Protein AF-A0A7V2PCI5-F1 (afdb_monomer_lite)

Radius of gyration: 15.01 Å; chains: 1; bounding box: 35×24×44 Å

Structure (mmCIF, N/CA/C/O backbone):
data_AF-A0A7V2PCI5-F1
#
_entry.id   AF-A0A7V2PCI5-F1
#
loop_
_atom_site.group_PDB
_atom_site.id
_atom_site.type_symbol
_atom_site.label_atom_id
_atom_site.label_alt_id
_atom_site.label_comp_id
_atom_site.label_asym_id
_atom_site.label_entity_id
_atom_site.label_seq_id
_atom_site.pdbx_PDB_ins_code
_atom_site.Cartn_x
_atom_site.Cartn_y
_atom_site.Cartn_z
_atom_site.occupancy
_atom_site.B_iso_or_equiv
_atom_site.auth_seq_id
_atom_site.auth_comp_id
_atom_site.auth_asym_id
_atom_site.auth_atom_id
_atom_site.pdbx_PDB_model_num
ATOM 1 N N . MET A 1 1 ? -22.473 -0.652 27.892 1.00 42.34 1 MET A N 1
ATOM 2 C CA . MET A 1 1 ? -21.259 -0.828 27.071 1.00 42.34 1 MET A CA 1
ATOM 3 C C . MET A 1 1 ? -21.621 -0.442 25.652 1.00 42.34 1 MET A C 1
ATOM 5 O O . MET A 1 1 ? -22.471 -1.103 25.069 1.00 42.34 1 MET A O 1
ATOM 9 N N . ILE A 1 2 ? -21.090 0.672 25.153 1.00 48.66 2 ILE A N 1
ATOM 10 C CA . ILE A 1 2 ? -21.290 1.073 23.758 1.00 48.66 2 ILE A CA 1
ATOM 11 C C . ILE A 1 2 ? -20.339 0.198 22.941 1.00 48.66 2 ILE A C 1
ATOM 13 O O . ILE A 1 2 ? -19.131 0.308 23.108 1.00 48.66 2 ILE A O 1
ATOM 17 N N . H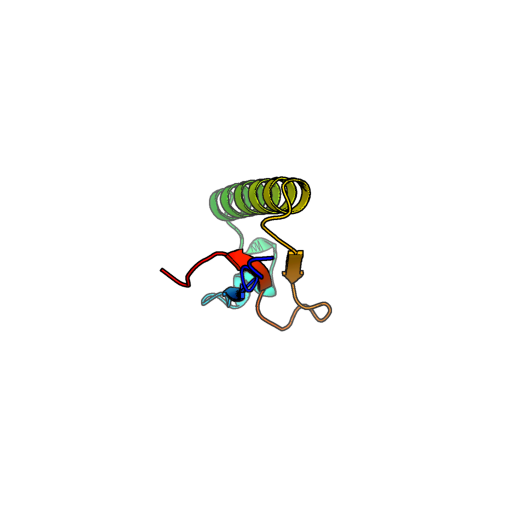IS A 1 3 ? -20.877 -0.723 22.143 1.00 53.41 3 HIS A N 1
ATOM 18 C CA . HIS A 1 3 ? -20.093 -1.380 21.101 1.00 53.41 3 HIS A CA 1
ATOM 19 C C . HIS A 1 3 ? -19.984 -0.380 19.951 1.00 53.41 3 HIS A C 1
ATOM 21 O O . HIS A 1 3 ? -20.936 -0.217 19.187 1.00 53.41 3 HIS A O 1
ATOM 27 N N . THR A 1 4 ? -18.867 0.336 19.851 1.00 63.09 4 THR A N 1
ATOM 28 C CA . THR A 1 4 ? -18.480 0.957 18.583 1.00 63.09 4 THR A CA 1
ATOM 29 C C . THR A 1 4 ? -18.209 -0.184 17.612 1.00 63.09 4 THR A C 1
ATOM 31 O O . THR A 1 4 ? -17.382 -1.052 17.870 1.00 63.09 4 THR A O 1
ATOM 34 N N . GLN A 1 5 ? -19.009 -0.265 16.553 1.00 72.06 5 GLN A N 1
ATOM 35 C CA . GLN A 1 5 ? -18.842 -1.298 15.543 1.00 72.06 5 GLN A CA 1
ATOM 36 C C . GLN A 1 5 ? -17.590 -0.950 14.735 1.00 72.06 5 GLN A C 1
ATOM 38 O O . GLN A 1 5 ? -17.620 -0.004 13.952 1.00 72.06 5 GLN A O 1
ATOM 43 N N . THR A 1 6 ? -16.502 -1.680 14.960 1.00 81.81 6 THR A N 1
ATOM 44 C CA . THR A 1 6 ? -15.273 -1.555 14.178 1.00 81.81 6 THR A CA 1
ATOM 45 C C . THR A 1 6 ? -15.564 -1.897 12.719 1.00 81.81 6 THR A C 1
ATOM 47 O O . THR A 1 6 ? -16.052 -2.994 12.432 1.00 81.81 6 THR A O 1
ATOM 50 N N . LYS A 1 7 ? -15.319 -0.960 11.797 1.00 93.00 7 LYS A N 1
ATOM 51 C CA . LYS A 1 7 ? -15.497 -1.196 10.360 1.00 93.00 7 LYS A CA 1
ATOM 52 C C . LYS A 1 7 ? -14.144 -1.411 9.711 1.00 93.00 7 LYS A C 1
ATOM 54 O O . LYS A 1 7 ? -13.181 -0.715 10.018 1.00 93.00 7 LYS A O 1
ATOM 59 N N . HIS A 1 8 ? -14.120 -2.348 8.772 1.00 95.44 8 HIS A N 1
ATOM 60 C CA . HIS A 1 8 ? -12.945 -2.627 7.966 1.00 95.44 8 HIS A CA 1
ATOM 61 C C . HIS A 1 8 ? -13.210 -2.268 6.513 1.00 95.44 8 HIS A C 1
ATOM 63 O O . HIS A 1 8 ? -14.277 -2.583 5.977 1.00 95.44 8 HIS A O 1
ATOM 69 N N . PHE A 1 9 ? -12.218 -1.661 5.877 1.00 95.94 9 PHE A N 1
ATOM 70 C CA . PHE A 1 9 ? -12.250 -1.307 4.467 1.00 95.94 9 PHE A CA 1
ATOM 71 C C . PHE A 1 9 ? -11.101 -1.982 3.732 1.00 95.94 9 PHE A C 1
ATOM 73 O O . PHE A 1 9 ? -10.026 -2.200 4.290 1.00 95.94 9 PHE A O 1
ATOM 80 N N . VAL A 1 10 ? -11.351 -2.318 2.468 1.00 95.44 10 VAL A N 1
ATOM 81 C CA . VAL A 1 10 ? -10.350 -2.883 1.566 1.00 95.44 10 VAL A CA 1
ATOM 82 C C . VAL A 1 10 ? -10.014 -1.823 0.532 1.00 95.44 10 VAL A C 1
ATOM 84 O O . VAL A 1 10 ? -10.849 -1.475 -0.301 1.00 95.44 10 VAL A O 1
ATOM 87 N N . TYR A 1 11 ? -8.781 -1.333 0.569 1.00 92.75 11 TYR A N 1
ATOM 88 C CA . TYR A 1 11 ? -8.217 -0.529 -0.501 1.00 92.75 11 TYR A CA 1
ATOM 89 C C . TYR A 1 11 ? -7.501 -1.451 -1.490 1.00 92.75 11 TYR A C 1
ATOM 91 O O . TYR A 1 11 ? -6.590 -2.195 -1.119 1.00 92.75 11 TYR A O 1
ATOM 99 N N . VAL A 1 12 ? -7.942 -1.418 -2.748 1.00 92.69 12 VAL A N 1
ATOM 100 C CA . VAL A 1 12 ? -7.405 -2.246 -3.832 1.00 92.69 12 VAL A CA 1
ATOM 101 C C . VAL A 1 12 ? -6.614 -1.356 -4.781 1.00 92.69 12 VAL A C 1
ATOM 103 O O . VAL A 1 12 ? -7.175 -0.479 -5.436 1.00 92.69 12 VAL A O 1
ATOM 106 N N . PHE A 1 13 ? -5.309 -1.595 -4.864 1.00 87.81 13 PHE A N 1
ATOM 107 C CA . PHE A 1 13 ? -4.418 -0.917 -5.793 1.00 87.81 13 PHE A CA 1
ATOM 108 C C . PHE A 1 13 ? -4.096 -1.842 -6.966 1.00 87.81 13 PHE A C 1
ATOM 110 O O . PHE A 1 13 ? -3.291 -2.769 -6.843 1.00 87.81 13 PHE A O 1
ATOM 117 N N . ASP A 1 14 ? -4.734 -1.578 -8.103 1.00 85.19 14 ASP A N 1
ATOM 118 C CA . ASP A 1 14 ? -4.509 -2.297 -9.356 1.00 85.19 14 ASP A CA 1
ATOM 119 C C . ASP A 1 14 ? -3.759 -1.393 -10.356 1.00 85.19 14 ASP A C 1
ATOM 121 O O . ASP A 1 14 ? -4.324 -0.400 -10.831 1.00 85.19 14 ASP A O 1
ATOM 125 N N . PRO A 1 15 ? -2.467 -1.650 -10.641 1.00 78.00 15 PRO A N 1
ATOM 126 C CA . PRO A 1 15 ? -1.672 -0.789 -11.508 1.00 78.00 15 PRO A CA 1
ATOM 127 C C . PRO A 1 15 ? -2.210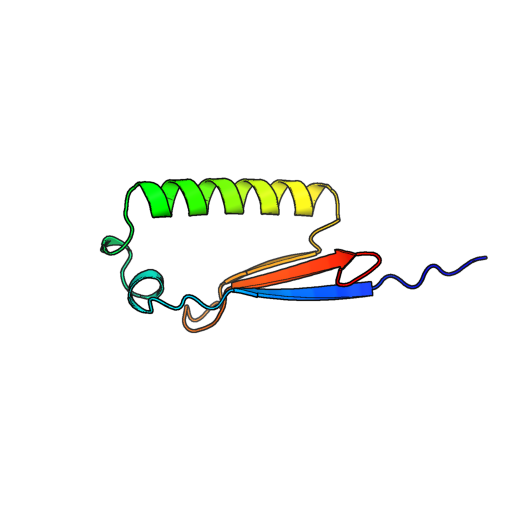 -0.758 -12.943 1.00 78.00 15 PRO A C 1
ATOM 129 O O . PRO A 1 15 ? -2.285 -1.775 -13.622 1.00 78.00 15 PRO A O 1
ATOM 132 N N . ILE A 1 16 ? -2.468 0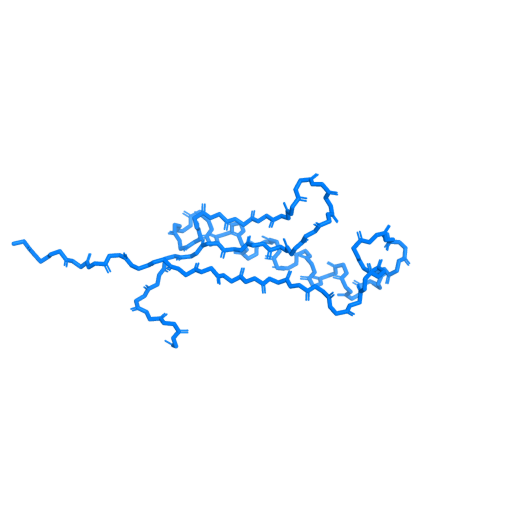.445 -13.462 1.00 82.19 16 ILE A N 1
ATOM 133 C CA . ILE A 1 16 ? -2.936 0.654 -14.849 1.00 82.19 16 ILE A CA 1
ATOM 134 C C . ILE A 1 16 ? -1.833 0.340 -15.882 1.00 82.19 16 ILE A C 1
ATOM 136 O O . ILE A 1 16 ? -2.111 0.161 -17.065 1.00 82.19 16 ILE A O 1
ATOM 140 N N . ARG A 1 17 ? -0.573 0.275 -15.435 1.00 85.69 17 ARG A N 1
ATOM 141 C CA . ARG A 1 17 ? 0.625 -0.031 -16.227 1.00 85.69 17 ARG A CA 1
ATOM 142 C C . ARG A 1 17 ? 1.104 -1.453 -15.902 1.00 85.69 17 ARG A C 1
ATOM 144 O O . ARG A 1 17 ? 1.819 -1.618 -14.908 1.00 85.69 17 ARG A O 1
ATOM 151 N N . PRO A 1 18 ? 0.725 -2.481 -16.686 1.00 80.62 18 PRO A N 1
ATOM 152 C CA . PRO A 1 18 ? 1.048 -3.876 -16.376 1.00 80.62 18 PRO A CA 1
ATOM 153 C C . PRO A 1 18 ? 2.555 -4.131 -16.272 1.00 80.62 18 PRO A C 1
ATOM 155 O O . PRO A 1 18 ? 2.998 -4.960 -15.478 1.00 80.62 18 PRO A O 1
ATOM 158 N N . GLU A 1 19 ? 3.356 -3.383 -17.033 1.00 85.38 19 GLU A N 1
ATOM 159 C CA . GLU A 1 19 ? 4.809 -3.499 -17.041 1.00 85.38 19 GLU A CA 1
ATOM 160 C C . GLU A 1 19 ? 5.443 -3.175 -15.684 1.00 85.38 19 GLU A C 1
ATOM 162 O O . GLU A 1 19 ? 6.459 -3.771 -15.344 1.00 85.38 19 GLU A O 1
ATOM 167 N N . LEU A 1 20 ? 4.812 -2.327 -14.861 1.00 82.19 20 LEU A N 1
ATOM 168 C CA . LEU A 1 20 ? 5.293 -2.031 -13.507 1.00 82.19 20 LEU A CA 1
ATOM 169 C C . LEU A 1 20 ? 5.152 -3.226 -12.554 1.00 82.19 20 LEU A C 1
ATOM 171 O O . LEU A 1 20 ? 5.798 -3.270 -11.508 1.00 82.19 20 LEU A O 1
ATOM 175 N N . VAL A 1 21 ? 4.308 -4.204 -12.886 1.00 78.81 21 VAL A N 1
ATOM 176 C CA . VAL A 1 21 ? 4.135 -5.422 -12.087 1.00 78.81 21 VAL A CA 1
ATOM 177 C C . VAL A 1 21 ? 5.121 -6.498 -12.518 1.00 78.81 21 VAL A C 1
ATOM 179 O O . VAL A 1 21 ? 5.683 -7.185 -11.668 1.00 78.81 21 VAL A O 1
ATOM 182 N N . THR A 1 22 ? 5.328 -6.644 -13.826 1.00 80.00 22 THR A N 1
ATOM 183 C CA . THR A 1 22 ? 6.060 -7.777 -14.405 1.00 80.00 22 THR A CA 1
ATOM 184 C C . THR A 1 22 ? 7.524 -7.487 -14.711 1.00 80.00 22 THR A C 1
ATOM 186 O O . THR A 1 22 ? 8.292 -8.432 -14.870 1.00 80.00 22 THR A O 1
ATOM 189 N N . ASN A 1 23 ? 7.911 -6.216 -14.842 1.00 84.44 23 ASN A N 1
ATOM 190 C CA . ASN A 1 23 ? 9.257 -5.814 -15.234 1.00 84.44 23 ASN A CA 1
ATOM 191 C C . ASN A 1 23 ? 9.823 -4.744 -14.277 1.00 84.44 23 ASN A C 1
ATOM 193 O O . ASN A 1 23 ? 9.472 -3.568 -14.405 1.00 84.44 23 ASN A O 1
ATOM 197 N N . PRO A 1 24 ? 10.728 -5.123 -13.358 1.00 80.94 24 PRO A N 1
ATOM 198 C CA . PRO A 1 24 ? 11.391 -4.181 -12.457 1.00 80.94 24 PRO A CA 1
ATOM 199 C C . PRO A 1 24 ? 12.096 -3.029 -13.186 1.00 80.94 24 PRO A C 1
ATOM 201 O O . PRO A 1 24 ? 12.007 -1.892 -12.742 1.00 80.94 24 PRO A O 1
ATOM 204 N N . ASP A 1 25 ? 12.677 -3.276 -14.365 1.00 89.88 25 ASP A N 1
ATOM 205 C CA . ASP A 1 25 ? 13.400 -2.253 -15.141 1.00 89.88 25 ASP A CA 1
ATOM 206 C C . ASP A 1 25 ? 12.474 -1.176 -15.743 1.00 89.88 25 ASP A C 1
ATOM 208 O O . ASP A 1 25 ? 12.934 -0.208 -16.344 1.00 89.88 25 ASP A O 1
ATOM 212 N N . SER A 1 26 ? 11.150 -1.347 -15.634 1.00 90.38 26 SER A N 1
ATOM 213 C CA . SER A 1 26 ? 10.164 -0.344 -16.070 1.00 90.38 26 SER A CA 1
ATOM 214 C C . SER A 1 26 ? 9.905 0.746 -15.027 1.00 90.38 26 SER A C 1
ATOM 216 O O . SER A 1 26 ? 9.171 1.697 -15.321 1.00 90.38 26 SER A O 1
ATOM 218 N N . TRP A 1 27 ? 10.463 0.599 -13.823 1.00 90.69 27 TRP A N 1
ATOM 219 C CA . TRP A 1 27 ? 10.364 1.583 -12.756 1.00 90.69 27 TRP A CA 1
ATOM 220 C C . TRP A 1 27 ? 11.348 2.718 -13.009 1.00 90.69 27 TRP A C 1
ATOM 222 O O . TRP A 1 27 ? 12.525 2.514 -13.295 1.00 90.69 27 TRP A O 1
ATOM 232 N N . THR A 1 28 ? 10.850 3.943 -12.919 1.00 93.94 28 THR A N 1
ATOM 233 C CA . THR A 1 28 ? 11.713 5.116 -12.829 1.00 93.94 28 THR A CA 1
ATOM 234 C C . THR A 1 28 ? 12.192 5.291 -11.391 1.00 93.94 28 THR A C 1
ATOM 236 O O . THR A 1 28 ? 11.539 4.839 -10.454 1.00 93.94 28 THR A O 1
ATOM 239 N N . GLU A 1 29 ? 13.264 6.055 -11.195 1.00 95.25 29 GLU A N 1
ATOM 240 C CA . GLU A 1 29 ? 13.725 6.455 -9.855 1.00 95.25 29 GLU A CA 1
ATOM 241 C C . GLU A 1 29 ? 12.593 7.089 -9.020 1.00 95.25 29 GLU A C 1
ATOM 243 O O . GLU A 1 29 ? 12.485 6.898 -7.812 1.00 95.25 29 GLU A O 1
ATOM 248 N N . LYS A 1 30 ? 11.682 7.816 -9.678 1.00 93.88 30 LYS A N 1
ATOM 249 C CA . LYS A 1 30 ? 10.513 8.400 -9.021 1.00 93.88 30 LYS A CA 1
ATOM 250 C C . LYS A 1 30 ? 9.492 7.343 -8.590 1.00 93.88 30 LYS A C 1
ATOM 252 O O . LYS A 1 30 ? 8.861 7.523 -7.550 1.00 93.88 30 LYS A O 1
ATOM 257 N N . ASP A 1 31 ? 9.312 6.279 -9.369 1.00 91.06 31 ASP A N 1
ATOM 258 C CA . ASP A 1 31 ? 8.428 5.166 -9.005 1.00 91.06 31 ASP A CA 1
ATOM 259 C C . ASP A 1 31 ? 8.977 4.430 -7.775 1.00 91.06 31 ASP A C 1
ATOM 261 O O . ASP A 1 31 ? 8.219 4.157 -6.844 1.00 91.06 31 ASP A O 1
ATOM 265 N N . GLU A 1 32 ? 10.294 4.204 -7.722 1.00 92.00 32 GLU A N 1
ATOM 266 C CA . GLU A 1 32 ? 10.979 3.613 -6.563 1.00 92.00 32 GLU A CA 1
ATOM 267 C C . GLU A 1 32 ? 10.785 4.467 -5.305 1.00 92.00 32 GLU A C 1
ATOM 269 O O . GLU A 1 32 ? 10.270 3.973 -4.303 1.00 92.00 32 GLU A O 1
ATOM 274 N N . GLN A 1 33 ? 11.067 5.772 -5.382 1.00 95.69 33 GLN A N 1
ATOM 275 C CA . GLN A 1 33 ? 10.884 6.698 -4.255 1.00 95.69 33 GLN A CA 1
ATOM 276 C C . GLN A 1 33 ? 9.432 6.742 -3.748 1.00 95.69 33 GLN A C 1
ATOM 278 O O . GLN A 1 33 ? 9.182 6.844 -2.544 1.00 95.69 33 GLN A O 1
ATOM 283 N N . ILE A 1 34 ? 8.449 6.691 -4.655 1.00 92.31 34 ILE A N 1
ATOM 284 C CA . ILE A 1 34 ? 7.028 6.646 -4.280 1.00 92.31 34 ILE A CA 1
ATOM 285 C C . ILE A 1 34 ? 6.700 5.317 -3.595 1.00 92.31 34 ILE A C 1
ATOM 287 O O . ILE A 1 34 ? 6.010 5.329 -2.572 1.00 92.31 34 ILE A O 1
ATOM 291 N N . GLY A 1 35 ? 7.189 4.200 -4.140 1.00 90.00 35 GLY A N 1
ATOM 292 C CA . GLY A 1 35 ? 6.998 2.862 -3.586 1.00 90.00 35 GLY A CA 1
ATOM 293 C C . GLY A 1 35 ? 7.572 2.729 -2.179 1.00 90.00 35 GLY A C 1
ATOM 294 O O . GLY A 1 35 ? 6.857 2.300 -1.275 1.00 90.00 35 GLY A O 1
ATOM 295 N N . GLU A 1 36 ? 8.811 3.175 -1.968 1.00 93.75 36 GLU A N 1
ATOM 296 C CA . GLU A 1 36 ? 9.470 3.171 -0.657 1.00 93.75 36 GLU A CA 1
ATOM 297 C C . GLU A 1 36 ? 8.705 4.016 0.361 1.00 93.75 36 GLU A C 1
ATOM 299 O O . GLU A 1 36 ? 8.356 3.534 1.437 1.00 93.75 36 GLU A O 1
ATOM 304 N N . ARG A 1 37 ? 8.348 5.257 0.002 1.00 96.25 37 ARG A N 1
ATOM 305 C CA . ARG A 1 37 ? 7.579 6.133 0.896 1.00 96.25 37 ARG A CA 1
ATOM 306 C C . ARG A 1 37 ? 6.225 5.528 1.266 1.00 96.25 37 ARG A C 1
ATOM 308 O O . ARG A 1 37 ? 5.773 5.691 2.398 1.00 96.25 37 ARG A O 1
ATOM 315 N N . HIS A 1 38 ? 5.562 4.864 0.321 1.00 93.62 38 HIS A N 1
ATOM 316 C CA . HIS A 1 38 ? 4.287 4.203 0.581 1.00 93.62 38 HIS A CA 1
ATOM 317 C C . HIS A 1 38 ? 4.454 2.979 1.488 1.00 93.62 38 HIS A C 1
ATOM 319 O O . HIS A 1 38 ? 3.663 2.811 2.413 1.00 93.62 38 HIS A O 1
ATOM 325 N N . ALA A 1 39 ? 5.497 2.172 1.278 1.00 93.19 39 ALA A N 1
ATOM 326 C CA . ALA A 1 39 ? 5.816 1.037 2.139 1.00 93.19 39 ALA A CA 1
ATOM 327 C C . ALA A 1 39 ? 6.081 1.484 3.585 1.00 93.19 39 ALA A C 1
ATOM 329 O O . ALA A 1 39 ? 5.435 0.978 4.497 1.00 93.19 39 ALA A O 1
ATOM 330 N N . THR A 1 40 ? 6.919 2.508 3.790 1.00 96.81 40 THR A N 1
ATOM 331 C CA . THR A 1 40 ? 7.196 3.061 5.128 1.00 96.81 40 THR A CA 1
ATOM 332 C C . THR A 1 40 ? 5.933 3.576 5.820 1.00 96.81 40 THR A C 1
ATOM 334 O O . THR A 1 40 ? 5.752 3.363 7.016 1.00 96.81 40 THR A O 1
ATOM 337 N N . TYR A 1 41 ? 5.035 4.235 5.082 1.00 96.06 41 TYR A N 1
ATOM 338 C CA . TYR A 1 41 ? 3.753 4.680 5.633 1.00 96.06 41 TYR A CA 1
ATOM 339 C C . TYR A 1 41 ? 2.883 3.502 6.099 1.00 96.06 41 TYR A C 1
ATOM 341 O O . TYR A 1 41 ? 2.298 3.557 7.178 1.00 96.06 41 TYR A O 1
ATOM 349 N N . LEU A 1 42 ? 2.809 2.428 5.308 1.00 96.12 42 LEU A N 1
ATOM 350 C CA . LEU A 1 42 ? 2.019 1.241 5.646 1.00 96.12 42 LEU A CA 1
ATOM 351 C C . LEU A 1 42 ? 2.600 0.469 6.835 1.00 96.12 42 LEU A C 1
ATOM 353 O O . LEU A 1 42 ? 1.832 -0.045 7.643 1.00 96.12 42 LEU A O 1
ATOM 357 N N . GLU A 1 43 ? 3.925 0.404 6.962 1.00 96.62 43 GLU A N 1
ATOM 358 C CA . GLU A 1 43 ? 4.602 -0.183 8.125 1.00 96.62 43 GLU A CA 1
ATOM 359 C C . GLU A 1 43 ? 4.245 0.570 9.411 1.00 96.62 43 GLU A C 1
ATOM 361 O O . GLU A 1 43 ? 3.786 -0.044 10.371 1.00 96.62 43 GLU A O 1
ATOM 366 N N . GLN A 1 44 ? 4.350 1.902 9.403 1.00 97.62 44 GLN A N 1
ATOM 367 C CA . GLN A 1 44 ? 3.968 2.738 10.549 1.00 97.62 44 GLN A CA 1
ATOM 368 C C . GLN A 1 44 ? 2.482 2.588 10.891 1.00 97.62 44 GLN A C 1
ATOM 370 O O . GLN A 1 44 ? 2.120 2.383 12.046 1.00 97.62 44 GLN A O 1
ATOM 375 N N . ALA A 1 45 ? 1.608 2.613 9.885 1.00 96.25 45 ALA A N 1
ATOM 376 C CA . ALA A 1 45 ? 0.173 2.463 10.098 1.00 96.25 45 ALA A CA 1
ATOM 377 C C . ALA A 1 45 ? -0.217 1.058 10.602 1.00 96.25 45 ALA A C 1
ATOM 379 O O . ALA A 1 45 ? -1.245 0.919 11.271 1.00 96.25 45 ALA A O 1
ATOM 380 N N . MET A 1 46 ? 0.586 0.025 10.307 1.00 96.38 46 MET A N 1
ATOM 381 C CA . MET A 1 46 ? 0.445 -1.305 10.910 1.00 96.38 46 MET A CA 1
ATOM 382 C C . MET A 1 46 ? 0.851 -1.305 12.386 1.00 96.38 46 MET A C 1
ATOM 384 O O . MET A 1 46 ? 0.141 -1.886 13.205 1.00 96.38 46 MET A O 1
ATOM 388 N N . GLU A 1 47 ? 1.944 -0.630 12.751 1.00 96.75 47 GLU A N 1
ATOM 389 C CA . GLU A 1 47 ? 2.363 -0.480 14.155 1.00 96.75 47 GLU A CA 1
ATOM 390 C C . GLU A 1 47 ? 1.324 0.279 14.995 1.00 96.75 47 GLU A C 1
ATOM 392 O O . GLU A 1 47 ? 1.085 -0.061 16.154 1.00 96.75 47 GLU A O 1
ATOM 397 N N . GLU A 1 48 ? 0.665 1.273 14.400 1.00 95.56 48 GLU A N 1
ATOM 398 C CA . GLU A 1 48 ? -0.415 2.050 15.021 1.00 95.56 48 GLU A CA 1
ATOM 399 C C . GLU A 1 48 ? -1.750 1.288 15.106 1.00 95.56 48 GLU A C 1
ATOM 401 O O . GLU A 1 48 ? -2.668 1.730 15.797 1.00 95.56 48 GLU A O 1
ATOM 406 N N . GLY A 1 49 ? -1.876 0.147 14.419 1.00 93.44 49 GLY A N 1
ATOM 407 C CA . GLY A 1 49 ? -3.091 -0.673 14.381 1.00 93.44 49 GLY A CA 1
ATOM 408 C C . GLY A 1 49 ? -4.175 -0.185 13.414 1.00 93.44 49 GLY A C 1
ATOM 409 O O . GLY A 1 49 ? -5.228 -0.810 13.329 1.00 93.44 49 GLY A O 1
ATOM 410 N N . THR A 1 50 ? -3.926 0.889 12.657 1.00 94.69 50 THR A N 1
ATOM 411 C CA . THR A 1 50 ? -4.863 1.400 11.639 1.00 94.69 50 THR A CA 1
ATOM 412 C C . THR A 1 50 ? -4.905 0.484 10.413 1.00 94.69 50 THR A C 1
ATOM 414 O O . THR A 1 50 ? -5.971 0.223 9.853 1.00 94.69 50 THR A O 1
ATOM 417 N N . VAL A 1 51 ? -3.746 -0.025 9.982 1.00 97.12 51 VAL A N 1
ATOM 418 C CA . VAL A 1 51 ? -3.639 -1.031 8.917 1.00 97.12 51 VAL A CA 1
ATOM 419 C C . VAL A 1 51 ? -3.555 -2.408 9.561 1.00 97.12 51 VAL A C 1
ATOM 421 O O . VAL A 1 51 ? -2.676 -2.680 10.370 1.00 97.12 51 VAL A O 1
ATOM 424 N N . LEU A 1 52 ? -4.450 -3.306 9.162 1.00 96.38 52 LEU A N 1
ATOM 425 C CA . LEU A 1 52 ? -4.463 -4.693 9.629 1.00 96.38 52 LEU A CA 1
ATOM 426 C C . LEU A 1 52 ? -3.631 -5.607 8.730 1.00 96.38 52 LEU A C 1
ATOM 428 O O . LEU A 1 52 ? -3.076 -6.607 9.183 1.00 96.38 52 LEU A O 1
ATOM 432 N N . LEU A 1 53 ? -3.581 -5.291 7.435 1.00 95.50 53 LEU A N 1
ATOM 433 C CA . LEU A 1 53 ? -2.828 -6.041 6.438 1.00 95.50 53 LEU A CA 1
ATOM 434 C C . LEU A 1 53 ? -2.489 -5.130 5.264 1.00 95.50 53 LEU A C 1
ATOM 436 O O . LEU A 1 53 ? -3.363 -4.429 4.766 1.00 95.50 53 LEU A O 1
ATOM 440 N N . ALA A 1 54 ? -1.256 -5.200 4.772 1.00 95.12 54 ALA A N 1
ATOM 441 C CA . ALA A 1 54 ? -0.875 -4.632 3.487 1.00 95.12 54 ALA A CA 1
ATOM 442 C C . ALA A 1 54 ? 0.043 -5.599 2.742 1.00 95.12 54 ALA A C 1
ATOM 444 O O . ALA A 1 54 ? 0.987 -6.139 3.317 1.00 95.12 54 ALA A O 1
ATOM 445 N N . GLY A 1 55 ? -0.222 -5.832 1.459 1.00 91.00 55 GLY A N 1
ATOM 446 C CA . GLY A 1 55 ? 0.621 -6.722 0.673 1.00 91.00 55 GLY A CA 1
ATOM 447 C C . GLY A 1 55 ? 0.209 -6.851 -0.782 1.00 91.00 55 GLY A C 1
ATOM 448 O O . GLY A 1 55 ? -0.855 -6.402 -1.207 1.00 91.00 55 GLY A O 1
ATOM 449 N N . ARG A 1 56 ? 1.084 -7.488 -1.559 1.00 87.44 56 ARG A N 1
ATOM 450 C CA . ARG A 1 56 ? 0.826 -7.866 -2.954 1.00 87.44 56 ARG A CA 1
ATOM 451 C C . ARG A 1 56 ? 0.349 -9.313 -3.023 1.00 87.44 56 ARG A C 1
ATOM 453 O O . ARG A 1 56 ? 0.630 -10.104 -2.122 1.00 87.44 56 ARG A O 1
ATOM 460 N N . SER A 1 57 ? -0.320 -9.668 -4.119 1.00 84.31 57 SER A N 1
ATOM 461 C CA . SER A 1 57 ? -0.623 -11.071 -4.405 1.00 84.31 57 SER A CA 1
ATOM 462 C C . SER A 1 57 ? 0.657 -11.913 -4.457 1.00 84.31 57 SER A C 1
ATOM 464 O O . SER A 1 57 ? 1.650 -11.514 -5.070 1.00 84.31 57 SER A O 1
ATOM 466 N N . LEU A 1 58 ? 0.622 -13.098 -3.841 1.00 85.19 58 LEU A N 1
ATOM 467 C CA . LEU A 1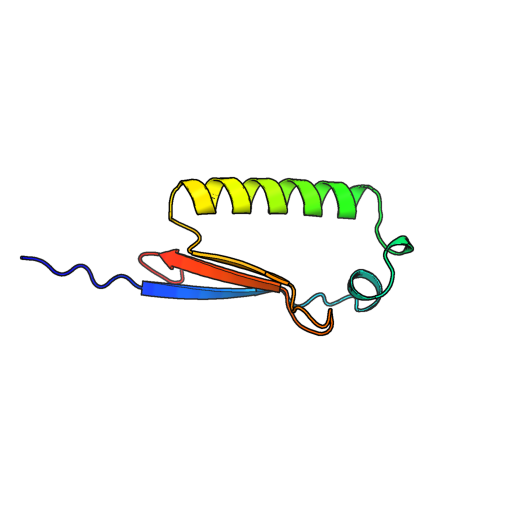 58 ? 1.772 -14.008 -3.753 1.00 85.19 58 LEU A CA 1
ATOM 468 C C . LEU A 1 58 ? 2.206 -14.568 -5.113 1.00 85.19 58 LEU A C 1
ATOM 470 O O . LEU A 1 58 ? 3.361 -14.939 -5.291 1.00 85.19 58 LEU A O 1
ATOM 474 N N . ASP A 1 59 ? 1.289 -14.637 -6.075 1.00 82.44 59 ASP A N 1
ATOM 475 C CA . ASP A 1 59 ? 1.574 -15.088 -7.438 1.00 82.44 59 ASP A CA 1
ATOM 476 C C . ASP A 1 59 ? 2.084 -13.966 -8.358 1.00 82.44 59 ASP A C 1
ATOM 478 O O . ASP A 1 59 ? 2.280 -14.200 -9.556 1.00 82.44 59 ASP A O 1
ATOM 482 N N . GLY A 1 60 ? 2.255 -12.753 -7.814 1.00 74.38 60 GLY A N 1
ATOM 483 C CA . GLY A 1 60 ? 2.636 -11.547 -8.549 1.00 74.38 60 GLY A CA 1
ATOM 484 C C . GLY A 1 60 ? 1.604 -11.093 -9.585 1.00 74.38 60 GLY A C 1
ATOM 485 O O . GLY A 1 60 ? 1.875 -10.169 -10.346 1.00 74.38 60 GLY A O 1
ATOM 486 N N . ARG A 1 61 ? 0.435 -11.738 -9.642 1.00 73.06 61 ARG A N 1
ATOM 487 C CA . ARG A 1 61 ? -0.614 -11.564 -10.650 1.00 73.06 61 ARG A CA 1
ATOM 488 C C . ARG A 1 61 ? -1.910 -11.174 -9.947 1.00 73.06 61 ARG A C 1
ATOM 490 O O . ARG A 1 61 ? -2.877 -11.920 -9.902 1.00 73.06 61 ARG A O 1
ATOM 497 N N . GLY A 1 62 ? -1.917 -9.982 -9.370 1.00 73.94 62 GLY A N 1
ATOM 498 C CA . GLY A 1 62 ? -3.093 -9.433 -8.711 1.00 73.94 62 GLY A CA 1
ATOM 499 C C . GLY A 1 62 ? -2.816 -8.062 -8.109 1.00 73.94 62 GLY A C 1
ATOM 500 O O . GLY A 1 62 ? -1.647 -7.665 -8.007 1.00 73.94 62 GLY A O 1
ATOM 501 N N . PRO A 1 63 ? -3.874 -7.342 -7.707 1.00 85.06 63 PRO A N 1
ATOM 502 C CA . PRO A 1 63 ? -3.720 -6.036 -7.096 1.00 85.06 63 PRO A CA 1
ATOM 503 C C . PRO A 1 63 ? -2.970 -6.146 -5.766 1.00 85.06 63 PRO A C 1
ATOM 505 O O . PRO A 1 63 ? -2.958 -7.193 -5.108 1.00 85.06 63 PRO A O 1
ATOM 508 N N . ALA A 1 64 ? -2.356 -5.043 -5.3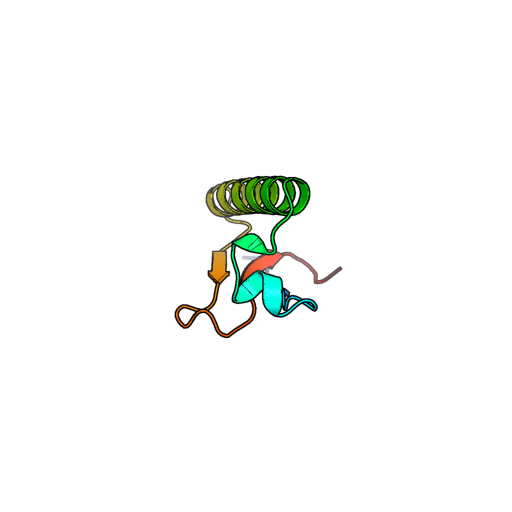53 1.00 89.38 64 ALA A N 1
ATOM 509 C CA . ALA A 1 64 ? -1.986 -4.884 -3.958 1.00 89.38 64 ALA A CA 1
ATOM 510 C C . ALA A 1 64 ? -3.247 -4.576 -3.143 1.00 89.38 64 ALA A C 1
ATOM 512 O O . ALA A 1 64 ? -4.145 -3.869 -3.606 1.00 89.38 64 ALA A O 1
ATOM 513 N N . VAL A 1 65 ? -3.321 -5.128 -1.938 1.00 94.06 65 VAL A N 1
ATOM 514 C CA . VAL A 1 65 ? -4.465 -4.977 -1.041 1.00 94.06 65 VAL A CA 1
ATOM 515 C C . VAL A 1 65 ? -3.989 -4.404 0.281 1.00 94.06 65 VAL A C 1
ATOM 517 O O . VAL A 1 65 ? -2.986 -4.860 0.835 1.00 94.06 65 VAL A O 1
ATOM 520 N N . VAL A 1 66 ? -4.740 -3.431 0.792 1.00 96.31 66 VAL A N 1
ATOM 521 C CA . VAL A 1 66 ? -4.599 -2.905 2.150 1.00 96.31 66 VAL A CA 1
ATOM 522 C C . VAL A 1 66 ? -5.941 -3.047 2.866 1.00 96.31 66 VAL A C 1
ATOM 524 O O . VAL A 1 66 ? -6.970 -2.615 2.347 1.00 96.31 66 VAL A O 1
ATOM 527 N N . ILE A 1 67 ? -5.938 -3.668 4.041 1.00 96.38 67 ILE A N 1
ATOM 528 C CA . ILE A 1 67 ? -7.094 -3.778 4.933 1.00 96.38 67 ILE A CA 1
ATOM 529 C C . ILE A 1 67 ? -6.882 -2.793 6.076 1.00 96.38 67 ILE A C 1
ATOM 531 O O . ILE A 1 67 ? -5.865 -2.871 6.766 1.00 96.38 67 ILE A O 1
ATOM 535 N N . ILE A 1 68 ? -7.838 -1.890 6.273 1.00 95.81 68 ILE A N 1
ATOM 536 C CA . ILE A 1 68 ? -7.760 -0.826 7.279 1.00 95.81 68 ILE A CA 1
ATOM 537 C C . ILE A 1 68 ? -8.977 -0.821 8.191 1.0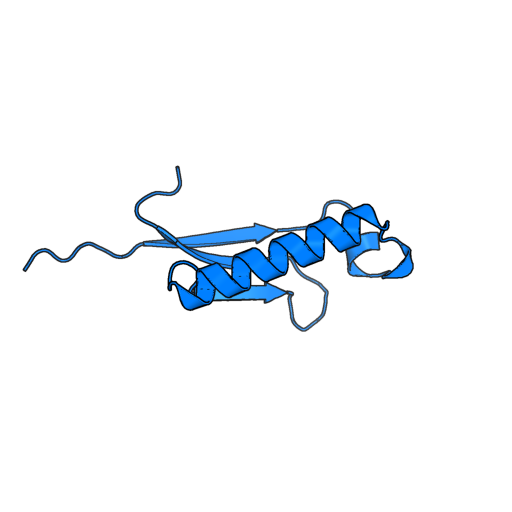0 95.81 68 ILE A C 1
ATOM 539 O O . ILE A 1 68 ? -10.075 -1.186 7.767 1.00 95.81 68 ILE A O 1
ATOM 543 N N . GLU A 1 69 ? -8.777 -0.360 9.417 1.00 94.44 69 GLU A N 1
ATOM 544 C CA . GLU A 1 69 ? -9.830 0.008 10.355 1.00 94.44 69 GLU A CA 1
ATOM 545 C C . GLU A 1 69 ? -10.130 1.511 10.231 1.00 94.44 69 GLU A C 1
ATOM 547 O O . GLU A 1 69 ? -9.216 2.334 10.280 1.00 94.44 69 GLU A O 1
ATOM 552 N N . ALA A 1 70 ? -11.401 1.884 10.040 1.00 91.38 70 ALA A N 1
ATOM 553 C CA . ALA A 1 70 ? -11.819 3.289 9.967 1.00 91.38 70 ALA A CA 1
ATOM 554 C C . ALA A 1 70 ? -13.294 3.479 10.361 1.00 91.38 70 ALA A C 1
ATOM 556 O O . ALA A 1 70 ? -14.099 2.551 10.288 1.00 91.38 70 ALA A O 1
ATOM 557 N N . ASP A 1 71 ? -13.686 4.701 10.728 1.00 91.06 71 ASP A N 1
ATOM 558 C CA . ASP A 1 71 ? -15.076 5.019 11.092 1.00 91.06 71 ASP A CA 1
ATOM 559 C C . ASP A 1 71 ? -16.015 5.126 9.871 1.00 91.06 71 ASP A C 1
ATOM 561 O O . ASP A 1 71 ? -17.216 4.818 9.954 1.00 91.06 71 ASP A O 1
ATOM 565 N N . SER A 1 72 ? -15.482 5.549 8.724 1.00 90.31 72 SER A N 1
ATOM 566 C CA . SER A 1 72 ? -16.194 5.776 7.461 1.00 90.31 72 SER A CA 1
ATOM 567 C C . SER A 1 72 ? -15.304 5.508 6.248 1.00 90.31 72 SER A C 1
ATOM 569 O O . SER A 1 72 ? -14.086 5.450 6.356 1.00 90.31 72 SER A O 1
ATOM 571 N N . GLU A 1 73 ? -15.941 5.340 5.084 1.00 86.88 73 GLU A N 1
ATOM 572 C CA . GLU A 1 73 ? -15.258 5.237 3.783 1.00 86.88 73 GLU A CA 1
ATOM 573 C C . GLU A 1 73 ? -14.742 6.599 3.280 1.00 86.88 73 GLU A C 1
ATOM 575 O O . GLU A 1 73 ? -13.840 6.655 2.448 1.00 86.88 73 GLU A O 1
ATOM 580 N N . VAL A 1 74 ? -15.347 7.686 3.776 1.00 75.00 74 VAL A N 1
ATOM 581 C CA . VAL A 1 74 ? -15.109 9.086 3.391 1.00 75.00 74 VAL A CA 1
ATOM 582 C C . VAL A 1 74 ? -14.436 9.876 4.496 1.00 75.00 74 VAL A C 1
ATOM 584 O O . VAL A 1 74 ? -14.729 9.563 5.677 1.00 75.00 74 VAL A O 1
#

Secondary structure (DSSP, 8-state):
------EEEEEEE--S-THHHH-GGG--HHHHHHHHHHHHHHHHHHHTTSEEEEE--TTS-S-EEEEEEES---

Sequence (74 aa):
MIHTQTKHFVYVFDPIRPELVTNPDSWTEKDEQIGERHATYLEQAMEEGTVLLAGRSLDGRGPAVVIIEADSEV

Foldseek 3Di:
DDPPPWDKDKDWADDPDVCVLVPVVPDDPVNVVVVVVVVVVLVVCVVVVQWVDWDDDPVSPGTTMIMGTDSDPD

pLDDT: mean 87.68, std 11.01, range [42.34, 97.62]